Protein AF-N6YD14-F1 (afdb_monomer_lite)

Sequence (129 aa):
MRGLDFERAAQAQRPDPNRVDIACFVGFVARREGALPAAVRAELARARWTDGPWARPAAELETLLQLPVTVDNWTAFDALFAWETRPLGTAAGRCASTLGAAVRRFFACGGRRAVIVRCGDPWPHLEAA

Structure (mmCIF, N/CA/C/O backbone):
data_AF-N6YD14-F1
#
_entry.id   AF-N6YD14-F1
#
loop_
_atom_site.group_PDB
_atom_site.id
_atom_site.type_symbol
_atom_site.label_atom_id
_atom_site.label_alt_id
_atom_site.label_comp_id
_atom_site.label_asym_id
_atom_site.label_entity_id
_atom_site.label_seq_id
_atom_site.pdbx_PDB_ins_code
_atom_site.Cartn_x
_atom_site.Cartn_y
_atom_site.Cartn_z
_atom_site.occupancy
_atom_site.B_iso_or_equiv
_atom_site.auth_seq_id
_atom_site.auth_comp_id
_atom_site.auth_asym_id
_atom_site.auth_atom_id
_atom_site.pdbx_PDB_model_num
ATOM 1 N N . MET A 1 1 ? 3.672 -35.712 9.426 1.00 42.41 1 MET A N 1
ATOM 2 C CA . MET A 1 1 ? 4.102 -35.260 8.086 1.00 42.41 1 MET A CA 1
ATOM 3 C C . MET A 1 1 ? 3.508 -33.878 7.854 1.00 42.41 1 MET A C 1
ATOM 5 O O . MET A 1 1 ? 2.292 -33.767 7.878 1.00 42.41 1 MET A O 1
ATOM 9 N N . ARG A 1 2 ? 4.323 -32.822 7.737 1.00 45.06 2 ARG A N 1
ATOM 10 C CA . ARG A 1 2 ? 3.830 -31.489 7.348 1.00 45.06 2 ARG A CA 1
ATOM 11 C C . ARG A 1 2 ? 3.784 -31.463 5.821 1.00 45.06 2 ARG A C 1
ATOM 13 O O . ARG A 1 2 ? 4.836 -31.460 5.194 1.00 45.06 2 ARG A O 1
ATOM 20 N N . GLY A 1 3 ? 2.585 -31.588 5.257 1.00 67.44 3 GLY A N 1
ATOM 21 C CA . GLY A 1 3 ? 2.368 -31.534 3.813 1.00 67.44 3 GLY A CA 1
ATOM 22 C C . GLY A 1 3 ? 2.529 -30.106 3.299 1.00 67.44 3 GLY A C 1
ATOM 23 O O . GLY A 1 3 ? 2.171 -29.158 3.995 1.00 67.44 3 GLY A O 1
ATOM 24 N N . LEU A 1 4 ? 3.099 -29.963 2.105 1.00 73.25 4 LEU A N 1
ATOM 25 C CA . LEU A 1 4 ? 3.047 -28.718 1.347 1.00 73.25 4 LEU A CA 1
ATOM 26 C C . LEU A 1 4 ? 1.687 -28.657 0.654 1.00 73.25 4 LEU A C 1
ATOM 28 O O . LEU A 1 4 ? 1.311 -29.623 -0.011 1.00 73.25 4 LEU A O 1
ATOM 32 N N . ASP A 1 5 ? 0.976 -27.546 0.824 1.00 76.12 5 ASP A N 1
ATOM 33 C CA . ASP A 1 5 ? -0.262 -27.271 0.101 1.00 76.12 5 ASP A CA 1
ATOM 34 C C . ASP A 1 5 ? 0.040 -26.325 -1.065 1.00 76.12 5 ASP A C 1
ATOM 36 O O . ASP A 1 5 ? 0.754 -25.330 -0.904 1.00 76.12 5 ASP A O 1
ATOM 40 N N . PHE A 1 6 ? -0.446 -26.672 -2.252 1.00 77.62 6 PHE A N 1
ATOM 41 C CA . PHE A 1 6 ? -0.204 -25.919 -3.478 1.00 77.62 6 PHE A CA 1
ATOM 42 C C . PHE A 1 6 ? -1.525 -25.342 -3.966 1.00 77.62 6 PHE A C 1
ATOM 44 O O . PHE A 1 6 ? -2.333 -26.032 -4.585 1.00 77.62 6 PHE A O 1
ATOM 51 N N . GLU A 1 7 ? -1.719 -24.048 -3.742 1.00 80.19 7 GLU A N 1
ATOM 52 C CA . GLU A 1 7 ? -2.855 -23.325 -4.298 1.00 80.19 7 GLU A CA 1
ATOM 53 C C . GLU A 1 7 ? -2.504 -22.733 -5.666 1.00 80.19 7 GLU A C 1
ATOM 55 O O . GLU A 1 7 ? -1.411 -22.204 -5.897 1.00 80.19 7 GLU A O 1
ATOM 60 N N . ARG A 1 8 ? -3.451 -22.805 -6.606 1.00 73.94 8 ARG A N 1
ATOM 61 C CA . ARG A 1 8 ? -3.301 -22.177 -7.919 1.00 73.94 8 ARG A CA 1
ATOM 62 C C . ARG A 1 8 ? -3.323 -20.658 -7.738 1.00 73.94 8 ARG A C 1
ATOM 64 O O . ARG A 1 8 ? -4.385 -20.069 -7.559 1.00 73.94 8 ARG A O 1
ATOM 71 N N . ALA A 1 9 ? -2.157 -20.023 -7.840 1.00 68.25 9 ALA A N 1
ATOM 72 C CA . ALA A 1 9 ? -2.068 -18.569 -7.883 1.00 68.25 9 ALA A CA 1
ATOM 73 C C . ALA A 1 9 ? -2.869 -18.037 -9.082 1.00 68.25 9 ALA A C 1
ATOM 75 O O . ALA A 1 9 ? -2.708 -18.513 -10.211 1.00 68.25 9 ALA A O 1
ATOM 76 N N . ALA A 1 10 ? -3.738 -17.053 -8.839 1.00 64.75 10 ALA A N 1
ATOM 77 C CA . ALA A 1 10 ? -4.407 -16.344 -9.919 1.00 64.75 10 ALA A CA 1
ATOM 78 C C . ALA A 1 10 ? -3.342 -15.743 -10.845 1.00 64.75 10 ALA A C 1
ATOM 80 O O . ALA A 1 10 ? -2.378 -15.128 -10.383 1.00 64.75 10 ALA A O 1
ATOM 81 N N . GLN A 1 11 ? -3.497 -15.952 -12.152 1.00 64.94 11 GLN A N 1
ATOM 82 C CA . GLN A 1 11 ? -2.566 -15.410 -13.132 1.00 64.94 11 GLN A CA 1
ATOM 83 C C . GLN A 1 11 ? -2.503 -13.890 -12.968 1.00 64.94 11 GLN A C 1
ATOM 85 O O . GLN A 1 11 ? -3.543 -13.230 -12.962 1.00 64.94 11 GLN A O 1
ATOM 90 N N . ALA A 1 12 ? -1.288 -13.345 -12.845 1.00 61.97 12 ALA A N 1
ATOM 91 C CA . ALA A 1 12 ? -1.082 -11.905 -12.777 1.00 61.97 12 ALA A CA 1
ATOM 92 C C . ALA A 1 12 ? -1.745 -11.260 -13.999 1.00 61.97 12 ALA A C 1
ATOM 94 O O . ALA A 1 12 ? -1.332 -11.480 -15.144 1.00 61.97 12 ALA A O 1
ATOM 95 N N . GLN A 1 13 ? -2.825 -10.520 -13.761 1.00 61.62 13 GLN A N 1
ATOM 96 C CA . GLN A 1 13 ? -3.601 -9.934 -14.838 1.00 61.62 13 GLN A CA 1
ATOM 97 C C . GLN A 1 13 ? -2.747 -8.844 -15.484 1.00 61.62 13 GLN A C 1
ATOM 99 O O . GLN A 1 13 ? -2.287 -7.910 -14.813 1.00 61.62 13 GLN A O 1
ATOM 104 N N . ARG A 1 14 ? -2.506 -8.972 -16.797 1.00 61.28 14 ARG A N 1
ATOM 105 C CA . ARG A 1 14 ? -1.867 -7.896 -17.560 1.00 61.28 14 ARG A CA 1
ATOM 106 C C . ARG A 1 14 ? -2.691 -6.626 -17.318 1.00 61.28 14 ARG A C 1
ATOM 108 O O . ARG A 1 14 ? -3.911 -6.693 -17.483 1.00 61.28 14 ARG A O 1
ATOM 115 N N . PRO A 1 15 ? -2.071 -5.512 -16.884 1.00 59.50 15 PRO A N 1
ATOM 116 C CA . PRO A 1 15 ? -2.777 -4.243 -16.835 1.00 59.50 15 PRO A CA 1
ATOM 117 C C . PRO A 1 15 ? -3.325 -3.979 -18.233 1.00 59.50 15 PRO A C 1
ATOM 119 O O . PRO A 1 15 ? -2.559 -3.920 -19.193 1.00 59.50 15 PRO A O 1
ATOM 122 N N . ASP A 1 16 ? -4.645 -3.901 -18.350 1.00 64.75 16 ASP A N 1
ATOM 123 C CA . ASP A 1 16 ? -5.259 -3.393 -19.565 1.00 64.75 16 ASP A CA 1
ATOM 124 C C . ASP A 1 16 ? -4.942 -1.889 -19.602 1.00 64.75 16 ASP A C 1
ATOM 126 O O . ASP A 1 16 ? -5.233 -1.190 -18.628 1.00 64.75 16 ASP A O 1
ATOM 130 N N . PRO A 1 17 ? -4.273 -1.397 -20.659 1.00 64.06 17 PRO A N 1
ATOM 131 C CA . PRO A 1 17 ? -3.823 -0.011 -20.740 1.00 64.06 17 PRO A CA 1
ATOM 132 C C . PRO A 1 17 ? -4.975 1.005 -20.685 1.00 64.06 17 PRO A C 1
ATOM 134 O O . PRO A 1 17 ? -4.725 2.168 -20.390 1.00 64.06 17 PRO A O 1
ATOM 137 N N . ASN A 1 18 ? -6.223 0.574 -20.907 1.00 61.66 18 ASN A N 1
ATOM 138 C CA . ASN A 1 18 ? -7.425 1.399 -20.792 1.00 61.66 18 ASN A CA 1
ATOM 139 C C . ASN A 1 18 ? -8.151 1.235 -19.443 1.00 61.66 18 ASN A C 1
ATOM 141 O O . ASN A 1 18 ? -9.225 1.806 -19.245 1.00 61.66 18 ASN A O 1
ATOM 145 N N . ARG A 1 19 ? -7.599 0.466 -18.493 1.00 66.50 19 ARG A N 1
ATOM 146 C CA . ARG A 1 19 ? -8.146 0.375 -17.131 1.00 66.50 19 ARG A CA 1
ATOM 147 C C . ARG A 1 19 ? -7.863 1.666 -16.375 1.00 66.50 19 ARG A C 1
ATOM 149 O O . ARG A 1 19 ? -6.757 1.911 -15.904 1.00 66.50 19 ARG A O 1
ATOM 156 N N . VAL A 1 20 ? -8.910 2.464 -16.228 1.00 66.88 20 VAL A N 1
ATOM 157 C CA . VAL A 1 20 ? -8.907 3.738 -15.494 1.00 66.88 20 VAL A CA 1
ATOM 158 C C . VAL A 1 20 ? -9.196 3.590 -13.991 1.00 66.88 20 VAL A C 1
ATOM 160 O O . VAL A 1 20 ? -9.275 4.582 -13.279 1.00 66.88 20 VAL A O 1
ATOM 163 N N . ASP A 1 21 ? -9.351 2.368 -13.478 1.00 75.12 21 ASP A N 1
ATOM 164 C CA . ASP A 1 21 ? -9.751 2.053 -12.094 1.00 75.12 21 ASP A CA 1
ATOM 165 C C . ASP A 1 21 ? -8.571 1.659 -11.175 1.00 75.12 21 ASP A C 1
ATOM 167 O O . ASP A 1 21 ? -8.765 0.974 -10.167 1.00 75.12 21 ASP A O 1
ATOM 171 N N . ILE A 1 22 ? -7.340 2.072 -11.503 1.00 86.06 22 ILE A N 1
ATOM 172 C CA . ILE A 1 22 ? -6.179 1.887 -10.620 1.00 86.06 22 ILE A CA 1
ATOM 173 C C . ILE A 1 22 ? -6.117 3.052 -9.631 1.00 86.06 22 ILE A C 1
ATOM 175 O O . ILE A 1 22 ? -5.760 4.173 -9.989 1.00 86.06 22 ILE A O 1
ATOM 179 N N . ALA A 1 23 ? -6.436 2.781 -8.367 1.00 91.94 23 ALA A N 1
ATOM 180 C CA . ALA A 1 23 ? -6.354 3.784 -7.311 1.00 91.94 23 ALA A CA 1
ATOM 181 C C . ALA A 1 23 ? -4.905 3.986 -6.835 1.00 91.94 23 ALA A C 1
ATOM 183 O O . ALA A 1 23 ? -4.155 3.023 -6.671 1.00 91.94 23 ALA A O 1
ATOM 184 N N . CYS A 1 24 ? -4.523 5.234 -6.559 1.00 95.88 24 CYS A N 1
ATOM 185 C CA . CYS A 1 24 ? -3.273 5.570 -5.879 1.00 95.88 24 CYS A CA 1
ATOM 186 C C . CYS A 1 24 ? -3.582 6.014 -4.444 1.00 95.88 24 CYS A C 1
ATOM 188 O O . CYS A 1 24 ? -4.251 7.027 -4.239 1.00 95.88 24 CYS A O 1
ATOM 190 N N . PHE A 1 25 ? -3.107 5.257 -3.456 1.00 97.94 25 PHE A N 1
ATOM 191 C CA . PHE A 1 25 ? -3.239 5.589 -2.040 1.00 97.94 25 PHE A CA 1
ATOM 192 C C . PHE A 1 25 ? -1.904 6.094 -1.505 1.00 97.94 25 PHE A C 1
ATOM 194 O O . PHE A 1 25 ? -0.912 5.365 -1.485 1.00 97.94 25 PHE A O 1
ATOM 201 N N . VAL A 1 26 ? -1.899 7.335 -1.025 1.00 98.31 26 VAL A N 1
ATOM 202 C CA . VAL A 1 26 ? -0.727 7.986 -0.435 1.00 98.31 26 VAL A CA 1
ATOM 203 C C . VAL A 1 26 ? -1.048 8.337 1.011 1.00 98.31 26 VAL A C 1
ATOM 205 O O . VAL A 1 26 ? -2.077 8.955 1.284 1.00 98.31 26 VAL A O 1
ATOM 208 N N . GLY A 1 27 ? -0.197 7.932 1.952 1.00 97.44 27 GLY A N 1
ATOM 209 C CA . GLY A 1 27 ? -0.419 8.242 3.362 1.00 97.44 27 GLY A CA 1
ATOM 210 C C . GLY A 1 27 ? 0.389 7.391 4.332 1.00 97.44 27 GLY A C 1
ATOM 211 O O . GLY A 1 27 ? 1.291 6.643 3.955 1.00 97.44 27 GLY A O 1
ATOM 212 N N . PHE A 1 28 ? 0.069 7.528 5.618 1.00 97.94 28 PHE A N 1
ATOM 213 C CA . PHE A 1 28 ? 0.787 6.843 6.688 1.00 97.94 28 PHE A CA 1
ATOM 214 C C . PHE A 1 28 ? 0.270 5.425 6.918 1.00 97.94 28 PHE A C 1
ATOM 216 O O . PHE A 1 28 ? -0.927 5.194 7.116 1.00 97.94 28 PHE A O 1
ATOM 223 N N . VAL A 1 29 ? 1.199 4.476 6.941 1.00 98.06 29 VAL A N 1
ATOM 224 C CA . VAL A 1 29 ? 0.942 3.074 7.254 1.00 98.06 29 VAL A CA 1
ATOM 225 C C . VAL A 1 29 ? 2.247 2.423 7.699 1.00 98.06 29 VAL A C 1
ATOM 227 O O . VAL A 1 29 ? 3.300 2.678 7.117 1.00 98.06 29 VAL A O 1
ATOM 230 N N . ALA A 1 30 ? 2.196 1.593 8.736 1.00 97.62 30 ALA A N 1
ATOM 231 C CA . ALA A 1 30 ? 3.388 0.901 9.200 1.00 97.62 30 ALA A CA 1
ATOM 232 C C . ALA A 1 30 ? 3.824 -0.179 8.201 1.00 97.62 30 ALA A C 1
ATOM 234 O O . ALA A 1 30 ? 2.997 -0.822 7.548 1.00 97.62 30 ALA A O 1
ATOM 235 N N . ARG A 1 31 ? 5.135 -0.388 8.076 1.00 97.44 31 ARG A N 1
ATOM 236 C CA . ARG A 1 31 ? 5.708 -1.504 7.313 1.00 97.44 31 ARG A CA 1
ATOM 237 C C . ARG A 1 31 ? 5.692 -2.747 8.205 1.00 97.44 31 ARG A C 1
ATOM 239 O O . ARG A 1 31 ? 6.167 -2.689 9.333 1.00 97.44 31 ARG A O 1
ATOM 246 N N . ARG A 1 32 ? 5.149 -3.864 7.713 1.00 97.00 32 ARG A N 1
ATOM 247 C CA . ARG A 1 32 ? 5.243 -5.152 8.417 1.00 97.00 32 ARG A CA 1
ATOM 248 C C . ARG A 1 32 ? 6.704 -5.624 8.425 1.00 97.00 32 ARG A C 1
ATOM 250 O O . ARG A 1 32 ? 7.431 -5.386 7.467 1.00 97.00 32 ARG A O 1
ATOM 257 N N . GLU A 1 33 ? 7.156 -6.280 9.484 1.00 94.06 33 GLU A N 1
ATOM 258 C CA . GLU A 1 33 ? 8.518 -6.824 9.522 1.00 94.06 33 GLU A CA 1
ATOM 259 C C . GLU A 1 33 ? 8.704 -7.975 8.517 1.00 94.06 33 GLU A C 1
ATOM 261 O O . GLU A 1 33 ? 7.743 -8.628 8.105 1.00 94.06 33 GLU A O 1
ATOM 266 N N . GLY A 1 34 ? 9.955 -8.224 8.124 1.00 92.31 34 GLY A N 1
ATOM 267 C CA . GLY A 1 34 ? 10.333 -9.307 7.214 1.00 92.31 34 GLY A CA 1
ATOM 268 C C . GLY A 1 34 ? 10.836 -8.824 5.854 1.00 92.31 34 GLY A C 1
ATOM 269 O O . GLY A 1 34 ? 10.674 -7.665 5.476 1.00 92.31 34 GLY A O 1
ATOM 270 N N . ALA A 1 35 ? 11.469 -9.730 5.111 1.00 92.00 35 ALA A N 1
ATOM 271 C CA . ALA A 1 35 ? 12.044 -9.420 3.807 1.00 92.00 35 ALA A CA 1
ATOM 272 C C . ALA A 1 35 ? 10.962 -9.091 2.769 1.00 92.00 35 ALA A C 1
ATOM 274 O O . ALA A 1 35 ? 9.890 -9.701 2.757 1.00 92.00 35 ALA A O 1
ATOM 275 N N . LEU A 1 36 ? 11.261 -8.171 1.847 1.00 93.94 36 LEU A N 1
ATOM 276 C CA . LEU A 1 36 ? 10.364 -7.930 0.716 1.00 93.94 36 LEU A CA 1
ATOM 277 C C . LEU A 1 36 ? 10.194 -9.173 -0.169 1.00 93.94 36 LEU A C 1
ATOM 279 O O . LEU A 1 36 ? 11.208 -9.774 -0.556 1.00 93.94 36 LEU A O 1
ATOM 283 N N . PRO A 1 37 ? 8.950 -9.494 -0.583 1.00 94.31 37 PRO A N 1
ATOM 284 C CA . PRO A 1 37 ? 8.692 -10.502 -1.601 1.00 94.31 37 PRO A CA 1
ATOM 285 C C . PRO A 1 37 ? 9.488 -10.226 -2.880 1.00 94.31 37 PRO A C 1
ATOM 287 O O . PRO A 1 37 ? 9.603 -9.081 -3.325 1.00 94.31 37 PRO A O 1
ATOM 290 N N . ALA A 1 38 ? 9.991 -11.289 -3.512 1.00 92.38 38 ALA A N 1
ATOM 291 C CA . ALA A 1 38 ? 10.801 -11.186 -4.728 1.00 92.38 38 ALA A CA 1
ATOM 292 C C . ALA A 1 38 ? 10.083 -10.425 -5.858 1.00 92.38 38 ALA A C 1
ATOM 294 O O . ALA A 1 38 ? 10.715 -9.650 -6.574 1.00 92.38 38 ALA A O 1
ATOM 295 N N . ALA A 1 39 ? 8.760 -10.585 -5.970 1.00 91.31 39 ALA A N 1
ATOM 296 C CA . ALA A 1 39 ? 7.945 -9.866 -6.946 1.00 91.31 39 ALA A CA 1
ATOM 297 C C . ALA 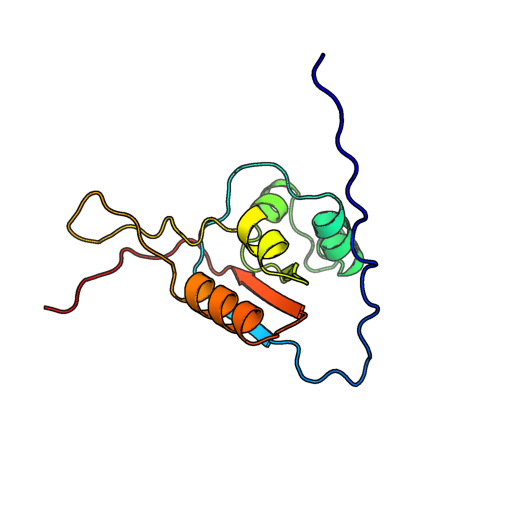A 1 39 ? 8.022 -8.341 -6.760 1.00 91.31 39 ALA A C 1
ATOM 299 O O . ALA A 1 39 ? 8.276 -7.628 -7.726 1.00 91.31 39 ALA A O 1
ATOM 300 N N . VAL A 1 40 ? 7.900 -7.846 -5.521 1.00 94.62 40 VAL A N 1
ATOM 301 C CA . VAL A 1 40 ? 7.988 -6.407 -5.208 1.00 94.62 40 VAL A CA 1
ATOM 302 C C . VAL A 1 40 ? 9.377 -5.866 -5.546 1.00 94.62 40 VAL A C 1
ATOM 304 O O . VAL A 1 40 ? 9.492 -4.822 -6.184 1.00 94.62 40 VAL A O 1
ATOM 307 N N . ARG A 1 41 ? 10.443 -6.601 -5.200 1.00 94.06 41 ARG A N 1
ATOM 308 C CA . ARG A 1 41 ? 11.820 -6.218 -5.570 1.00 94.06 41 ARG A CA 1
ATOM 309 C C . ARG A 1 41 ? 11.997 -6.123 -7.082 1.00 94.06 41 ARG A C 1
ATOM 311 O O . ARG A 1 41 ? 12.593 -5.167 -7.566 1.00 94.06 41 ARG A O 1
ATOM 318 N N . ALA A 1 42 ? 11.470 -7.098 -7.821 1.00 93.62 42 ALA A N 1
ATOM 319 C CA . ALA A 1 42 ? 11.536 -7.109 -9.275 1.00 93.62 42 ALA A CA 1
ATOM 320 C C . ALA A 1 42 ? 10.757 -5.936 -9.893 1.00 93.62 42 ALA A C 1
ATOM 322 O O . ALA A 1 42 ? 11.208 -5.360 -10.880 1.00 93.62 42 ALA A O 1
ATOM 323 N N . GLU A 1 43 ? 9.612 -5.542 -9.327 1.00 93.12 43 GLU A N 1
ATOM 324 C CA . GLU A 1 43 ? 8.887 -4.343 -9.770 1.00 93.12 43 GLU A CA 1
ATOM 325 C C . GLU A 1 43 ? 9.692 -3.065 -9.545 1.00 93.12 43 GLU A C 1
ATOM 327 O O . GLU A 1 43 ? 9.847 -2.275 -10.476 1.00 93.12 43 GLU A O 1
ATOM 332 N N . LEU A 1 44 ? 10.252 -2.889 -8.346 1.00 94.50 44 LEU A N 1
ATOM 333 C CA . LEU A 1 44 ? 11.085 -1.732 -8.017 1.00 94.50 44 LEU A CA 1
ATOM 334 C C . LEU A 1 44 ? 12.316 -1.650 -8.930 1.00 94.50 44 LEU A C 1
ATOM 336 O O . LEU A 1 44 ? 12.646 -0.567 -9.412 1.00 94.50 44 LEU A O 1
ATOM 340 N N . ALA A 1 45 ? 12.943 -2.789 -9.232 1.00 93.50 45 ALA A N 1
ATOM 341 C CA . ALA A 1 45 ? 14.060 -2.861 -10.168 1.00 93.50 45 ALA A CA 1
ATOM 342 C C . ALA A 1 45 ? 13.652 -2.477 -11.599 1.00 93.50 45 ALA A C 1
ATOM 344 O O . ALA A 1 45 ? 14.306 -1.647 -12.227 1.00 93.50 45 ALA A O 1
ATOM 345 N N . ARG A 1 46 ? 12.525 -3.001 -12.106 1.00 93.25 46 ARG A N 1
ATOM 346 C CA . ARG A 1 46 ? 11.984 -2.609 -13.423 1.00 93.25 46 ARG A CA 1
ATOM 347 C C . ARG A 1 46 ? 11.663 -1.117 -13.496 1.00 93.25 46 ARG A C 1
ATOM 349 O O . ARG A 1 46 ? 11.878 -0.501 -14.533 1.00 93.25 46 ARG A O 1
ATOM 356 N N . ALA A 1 47 ? 11.178 -0.543 -12.399 1.00 91.06 47 ALA A N 1
ATOM 357 C CA . ALA A 1 47 ? 10.919 0.886 -12.260 1.00 91.06 47 ALA A CA 1
ATOM 358 C C . ALA A 1 47 ? 12.182 1.713 -11.939 1.00 91.06 47 ALA A C 1
ATOM 360 O O . ALA A 1 47 ? 12.072 2.910 -11.685 1.00 91.06 47 ALA A O 1
ATOM 361 N N . ARG A 1 48 ? 13.378 1.102 -11.992 1.00 94.12 48 ARG A N 1
ATOM 362 C CA . ARG A 1 48 ? 14.690 1.753 -11.834 1.00 94.12 48 ARG A CA 1
ATOM 363 C C . ARG A 1 48 ? 14.934 2.355 -10.443 1.00 94.12 48 ARG A C 1
ATOM 365 O O . ARG A 1 48 ? 15.787 3.226 -10.289 1.00 94.12 48 ARG A O 1
ATOM 372 N N . TRP A 1 49 ? 14.252 1.859 -9.410 1.00 94.31 49 TRP A N 1
ATOM 373 C CA . TRP A 1 49 ? 14.500 2.247 -8.013 1.00 94.31 49 TRP A CA 1
ATOM 374 C C . TRP A 1 49 ? 15.730 1.563 -7.396 1.00 94.31 49 TRP A C 1
ATOM 376 O O . TRP A 1 49 ? 16.153 1.941 -6.306 1.00 94.31 49 TRP A O 1
ATOM 386 N N . TH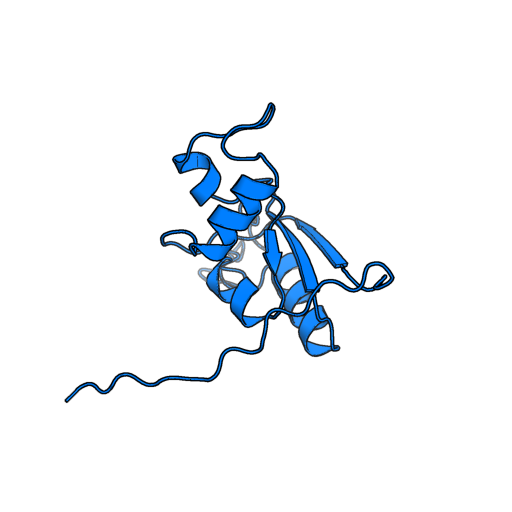R A 1 50 ? 16.315 0.568 -8.069 1.00 92.62 50 THR A N 1
ATOM 387 C CA . THR A 1 50 ? 17.525 -0.140 -7.606 1.00 92.62 50 THR A CA 1
ATOM 388 C C . THR A 1 50 ? 18.812 0.357 -8.263 1.00 92.62 50 THR A C 1
ATOM 390 O O . THR A 1 50 ? 19.872 0.264 -7.659 1.00 92.62 50 THR A O 1
ATOM 393 N N . ASP A 1 51 ? 18.738 0.844 -9.503 1.00 90.94 51 ASP A N 1
ATOM 394 C CA . ASP A 1 51 ? 19.897 1.138 -10.364 1.00 90.94 51 ASP A CA 1
ATOM 395 C C . ASP A 1 51 ? 19.696 2.383 -11.262 1.00 90.94 51 ASP A C 1
ATOM 397 O O . ASP A 1 51 ? 20.441 2.616 -12.216 1.00 90.94 51 ASP A O 1
ATOM 401 N N . GLY A 1 52 ? 18.646 3.172 -11.019 1.00 90.69 52 GLY A N 1
ATOM 402 C CA . GLY A 1 52 ? 18.347 4.413 -11.735 1.00 90.69 52 GLY A CA 1
ATOM 403 C C . GLY A 1 52 ? 18.839 5.685 -11.035 1.00 90.69 52 GLY A C 1
ATOM 404 O O . GLY A 1 52 ? 19.493 5.623 -9.998 1.00 90.69 52 GLY A O 1
ATOM 405 N N . PRO A 1 53 ? 18.482 6.869 -11.565 1.00 89.94 53 PRO A N 1
ATOM 406 C CA . PRO A 1 53 ? 18.861 8.157 -10.972 1.00 89.94 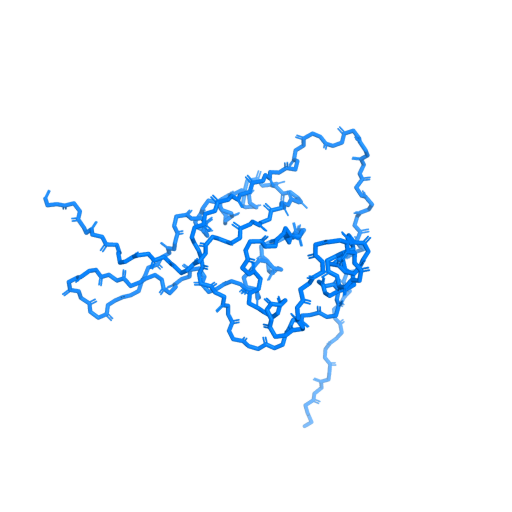53 PRO A CA 1
ATOM 407 C C . PRO A 1 53 ? 18.242 8.396 -9.585 1.00 89.94 53 PRO A C 1
ATOM 409 O O . PRO A 1 53 ? 18.745 9.214 -8.823 1.00 89.94 53 PRO A O 1
ATOM 412 N N . TRP A 1 54 ? 17.176 7.665 -9.246 1.00 87.69 54 TRP A N 1
ATOM 413 C CA . TRP A 1 54 ? 16.549 7.656 -7.920 1.00 87.69 54 TRP A CA 1
ATOM 414 C C . TRP A 1 54 ? 16.838 6.363 -7.149 1.00 87.69 54 TRP A C 1
ATOM 416 O O . TRP A 1 54 ? 16.058 5.988 -6.270 1.00 87.69 54 TRP A O 1
ATOM 426 N N . ALA A 1 55 ? 17.911 5.649 -7.512 1.00 92.75 55 ALA A N 1
ATOM 427 C CA . ALA A 1 55 ? 18.304 4.421 -6.839 1.00 92.75 55 ALA A CA 1
ATOM 428 C C . ALA A 1 55 ? 18.485 4.654 -5.340 1.00 92.75 55 ALA A C 1
ATOM 430 O O . ALA A 1 55 ? 19.045 5.667 -4.918 1.00 92.75 55 ALA A O 1
ATOM 431 N N . ARG A 1 56 ? 18.028 3.691 -4.542 1.00 92.56 56 ARG A N 1
ATOM 432 C CA . ARG A 1 56 ? 18.186 3.714 -3.087 1.00 92.56 56 ARG A CA 1
ATOM 433 C C . ARG A 1 56 ? 18.968 2.497 -2.602 1.00 92.56 56 ARG A C 1
ATOM 435 O O . ARG A 1 56 ? 18.885 1.437 -3.230 1.00 92.56 56 ARG A O 1
ATOM 442 N N . PRO A 1 57 ? 19.693 2.607 -1.475 1.00 93.69 57 PRO A N 1
ATOM 443 C CA . PRO A 1 57 ? 20.319 1.461 -0.830 1.00 93.69 57 PRO A CA 1
ATOM 444 C C . PRO A 1 57 ? 19.309 0.341 -0.559 1.00 93.69 57 PRO A C 1
ATOM 446 O O . PRO A 1 57 ? 18.155 0.599 -0.220 1.00 93.69 57 PRO A O 1
ATOM 449 N N . ALA A 1 58 ? 19.754 -0.917 -0.628 1.00 91.69 58 ALA A N 1
ATOM 450 C CA . ALA A 1 58 ? 18.882 -2.075 -0.413 1.00 91.69 58 ALA A CA 1
ATOM 451 C C . ALA A 1 58 ? 18.132 -2.020 0.932 1.00 91.69 58 ALA A C 1
ATOM 453 O O . ALA A 1 58 ? 16.950 -2.349 0.987 1.00 91.69 58 ALA A O 1
ATOM 454 N N . ALA A 1 59 ? 18.791 -1.536 1.991 1.00 93.19 59 ALA A N 1
ATOM 455 C CA . ALA A 1 59 ? 18.175 -1.357 3.304 1.00 93.19 59 ALA A CA 1
ATOM 456 C C . ALA A 1 59 ? 17.012 -0.348 3.286 1.00 93.19 59 ALA A C 1
ATOM 458 O O . ALA A 1 59 ? 16.003 -0.569 3.948 1.00 93.19 59 ALA A O 1
ATOM 459 N N . GLU A 1 60 ? 17.111 0.729 2.501 1.00 94.25 60 GLU A N 1
ATOM 460 C CA . GLU A 1 60 ? 16.023 1.700 2.352 1.00 94.25 60 GLU A CA 1
ATOM 461 C C . GLU A 1 60 ? 14.862 1.130 1.540 1.00 94.25 60 GLU A C 1
ATOM 463 O O . GLU A 1 60 ? 13.702 1.392 1.868 1.00 94.25 60 GLU A O 1
ATOM 468 N N . LEU A 1 61 ? 15.152 0.309 0.524 1.00 94.81 61 LEU A N 1
ATOM 469 C CA . LEU A 1 61 ? 14.116 -0.373 -0.251 1.00 94.81 61 LEU A CA 1
ATOM 470 C C . LEU A 1 61 ? 13.242 -1.257 0.647 1.00 94.81 61 LEU A C 1
ATOM 472 O O . LEU A 1 61 ? 12.022 -1.202 0.513 1.00 94.81 61 LEU A O 1
ATOM 476 N N . GLU A 1 62 ? 13.822 -1.983 1.615 1.00 95.19 62 GLU A N 1
ATOM 477 C CA . GLU A 1 62 ? 13.061 -2.819 2.568 1.00 95.19 62 GLU A CA 1
ATOM 478 C C . GLU A 1 62 ? 11.978 -2.053 3.336 1.00 95.19 62 GLU A C 1
ATOM 480 O O . GLU A 1 62 ? 10.936 -2.618 3.689 1.00 95.19 62 GLU A O 1
ATOM 485 N N . THR A 1 63 ? 12.215 -0.764 3.594 1.00 96.31 63 THR A N 1
ATOM 486 C CA . THR A 1 63 ? 11.295 0.082 4.363 1.00 96.31 63 THR A CA 1
ATOM 487 C C . THR A 1 63 ? 10.032 0.448 3.582 1.00 96.31 63 THR A C 1
ATOM 489 O O . THR A 1 63 ? 9.040 0.872 4.186 1.00 96.31 63 THR A O 1
ATOM 492 N N . LEU A 1 64 ? 10.072 0.333 2.246 1.00 97.50 64 LEU A N 1
ATOM 493 C CA . LEU A 1 64 ? 9.050 0.821 1.313 1.00 97.50 64 LEU A CA 1
ATOM 494 C C . LEU A 1 64 ? 8.683 2.303 1.502 1.00 97.50 64 LEU A C 1
ATOM 496 O O . LEU A 1 64 ? 7.630 2.751 1.048 1.00 97.50 64 LEU A O 1
ATOM 500 N N . LEU A 1 65 ? 9.524 3.079 2.190 1.00 97.19 65 LEU A N 1
ATOM 501 C CA . LEU A 1 65 ? 9.250 4.477 2.484 1.00 97.19 65 LEU A CA 1
ATOM 502 C C . LEU A 1 65 ? 9.301 5.292 1.192 1.00 97.19 65 LEU A C 1
ATOM 504 O O . LEU A 1 65 ? 10.329 5.333 0.529 1.00 97.19 65 LEU A O 1
ATOM 508 N N . GLN A 1 66 ? 8.207 5.966 0.842 1.00 96.25 66 GLN A N 1
ATOM 509 C CA . GLN A 1 66 ? 8.076 6.788 -0.366 1.00 96.25 66 GLN A CA 1
ATOM 510 C C . GLN A 1 66 ? 8.368 6.031 -1.674 1.00 96.25 66 GLN A C 1
ATOM 512 O O . GLN A 1 66 ? 8.777 6.642 -2.661 1.00 96.25 66 GLN A O 1
ATOM 517 N N .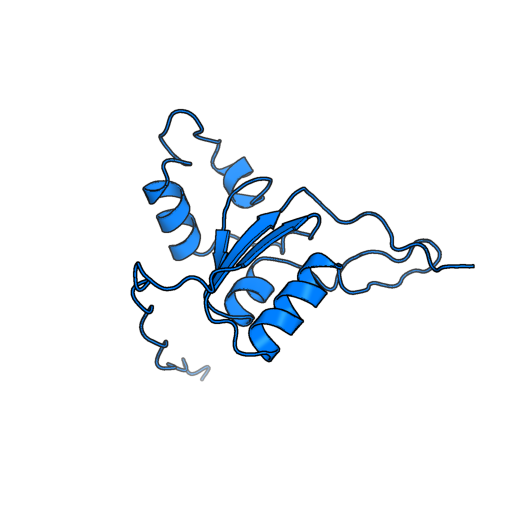 LEU A 1 67 ? 8.179 4.710 -1.684 1.00 96.56 67 LEU A N 1
ATOM 518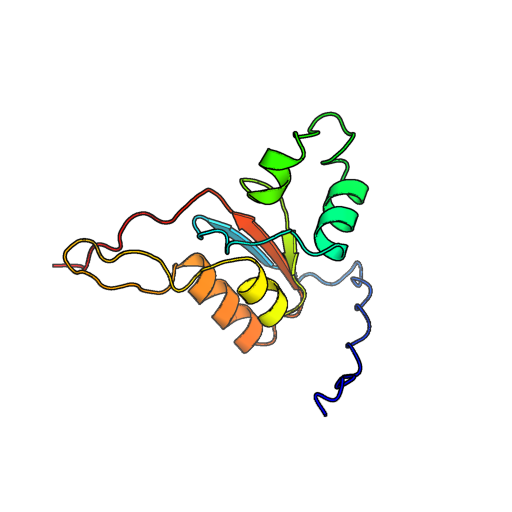 C CA . LEU A 1 67 ? 8.289 3.890 -2.887 1.00 96.56 67 LEU A CA 1
ATOM 519 C C . LEU A 1 67 ? 6.888 3.523 -3.385 1.00 96.56 67 LEU A C 1
ATOM 521 O O . LEU A 1 67 ? 6.042 3.152 -2.567 1.00 96.56 67 LEU A O 1
ATOM 525 N N . PRO A 1 68 ? 6.623 3.614 -4.700 1.00 95.88 68 PRO A N 1
ATOM 526 C CA . PRO A 1 68 ? 5.364 3.159 -5.266 1.00 95.88 68 PRO A CA 1
ATOM 527 C C . PRO A 1 68 ? 5.348 1.630 -5.304 1.00 95.88 68 PRO A C 1
ATOM 529 O O . PRO A 1 68 ? 6.175 1.004 -5.966 1.00 95.88 68 PRO A O 1
ATOM 532 N N . VAL A 1 69 ? 4.396 1.029 -4.596 1.00 96.56 69 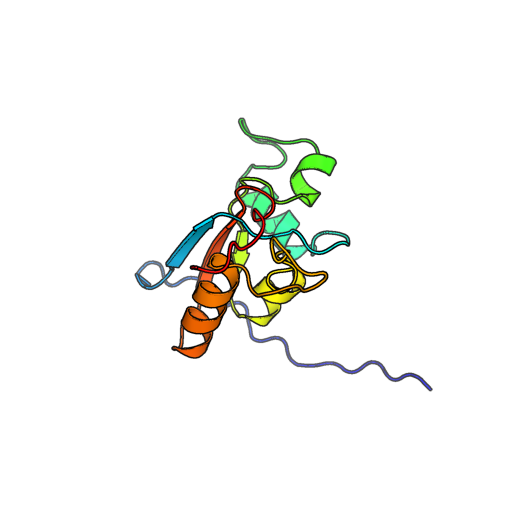VAL A N 1
ATOM 533 C CA . VAL A 1 69 ? 4.220 -0.425 -4.546 1.00 96.56 69 VAL A CA 1
ATOM 534 C C . VAL A 1 69 ? 2.876 -0.794 -5.146 1.00 96.56 69 VAL A C 1
ATOM 536 O O . VAL A 1 69 ? 1.835 -0.362 -4.653 1.00 96.56 69 VAL A O 1
ATOM 539 N N . THR A 1 70 ? 2.888 -1.607 -6.198 1.00 94.88 70 THR A N 1
ATOM 540 C CA . THR A 1 70 ? 1.660 -2.124 -6.805 1.00 94.88 70 THR A CA 1
ATOM 541 C C . THR A 1 70 ? 1.150 -3.322 -6.014 1.00 94.88 70 THR A C 1
ATOM 543 O O . THR A 1 70 ? 1.910 -4.229 -5.677 1.00 94.88 70 THR A O 1
ATOM 546 N N . VAL A 1 71 ? -0.152 -3.351 -5.744 1.00 94.81 71 VAL A N 1
ATOM 547 C CA . VAL A 1 71 ? -0.843 -4.493 -5.141 1.00 94.81 71 VAL A CA 1
ATOM 548 C C . VAL A 1 71 ? -2.098 -4.823 -5.942 1.00 94.81 71 VAL A C 1
ATOM 550 O O . VAL A 1 71 ? -2.868 -3.935 -6.309 1.00 94.81 71 VAL A O 1
ATOM 553 N N . ASP A 1 72 ? -2.315 -6.111 -6.198 1.00 92.81 72 ASP A N 1
ATOM 554 C CA . ASP A 1 72 ? -3.431 -6.599 -7.025 1.00 92.81 72 ASP A CA 1
ATOM 555 C C . ASP A 1 72 ? -4.624 -7.091 -6.192 1.00 92.81 72 ASP A C 1
ATOM 557 O O . ASP A 1 72 ? -5.708 -7.339 -6.713 1.00 92.81 72 ASP A O 1
ATOM 561 N N . ASN A 1 73 ? -4.443 -7.248 -4.882 1.00 92.88 73 ASN A N 1
ATOM 562 C CA . ASN A 1 73 ? -5.485 -7.691 -3.965 1.00 92.88 73 ASN A CA 1
ATOM 563 C C . ASN A 1 73 ? -5.165 -7.273 -2.522 1.00 92.88 73 ASN A C 1
ATOM 565 O O . ASN A 1 73 ? -4.061 -6.818 -2.210 1.00 92.88 73 ASN A O 1
ATOM 569 N N . TRP A 1 74 ? -6.145 -7.469 -1.638 1.00 95.94 74 TRP A N 1
ATOM 570 C CA . TRP A 1 74 ? -6.016 -7.188 -0.209 1.00 95.94 74 TRP A CA 1
ATOM 571 C C . TRP A 1 74 ? -4.886 -7.982 0.461 1.00 95.94 74 TRP A C 1
ATOM 573 O O . TRP A 1 74 ? -4.120 -7.409 1.227 1.00 95.94 74 TRP A O 1
ATOM 583 N N . THR A 1 75 ? -4.735 -9.270 0.146 1.00 96.00 75 THR A N 1
ATOM 584 C CA . THR A 1 75 ? -3.709 -10.135 0.753 1.00 96.00 75 THR A CA 1
ATOM 585 C C . THR A 1 75 ? -2.293 -9.626 0.478 1.00 96.00 75 THR A C 1
ATOM 587 O O . THR A 1 75 ? -1.452 -9.621 1.373 1.00 96.00 75 THR A O 1
ATOM 590 N N . ALA A 1 76 ? -2.026 -9.137 -0.738 1.00 95.69 76 ALA A N 1
ATOM 591 C CA . ALA A 1 76 ? -0.742 -8.541 -1.098 1.00 95.69 76 ALA A CA 1
ATOM 592 C C . ALA A 1 76 ? -0.456 -7.257 -0.301 1.00 95.69 76 ALA A C 1
ATOM 594 O O . ALA A 1 76 ? 0.682 -7.024 0.101 1.00 95.69 76 ALA A O 1
ATOM 595 N N . PHE A 1 77 ? -1.483 -6.443 -0.040 1.00 97.69 77 PHE A N 1
ATOM 596 C CA . PHE A 1 77 ? -1.363 -5.268 0.822 1.00 97.69 77 PHE A CA 1
ATOM 597 C C . PHE A 1 77 ? -1.090 -5.656 2.286 1.00 97.69 77 PHE A C 1
ATOM 599 O O . PHE A 1 77 ? -0.135 -5.160 2.883 1.00 97.69 77 PHE A O 1
ATOM 606 N N . ASP A 1 78 ? -1.888 -6.568 2.843 1.00 97.50 78 ASP A N 1
ATOM 607 C CA . ASP A 1 78 ? -1.821 -7.003 4.247 1.00 97.50 78 ASP A CA 1
ATOM 608 C C . ASP A 1 78 ? -0.490 -7.698 4.597 1.00 97.50 78 ASP A C 1
ATOM 610 O O . ASP A 1 78 ? 0.056 -7.535 5.694 1.00 97.50 78 ASP A O 1
ATOM 614 N N . ALA A 1 79 ? 0.101 -8.402 3.626 1.00 96.56 79 ALA A N 1
ATOM 615 C CA . ALA A 1 79 ? 1.425 -9.007 3.756 1.00 96.56 79 ALA A CA 1
ATOM 616 C C . ALA A 1 79 ? 2.558 -7.971 3.893 1.00 96.56 79 ALA A C 1
ATOM 618 O O . ALA A 1 79 ? 3.595 -8.260 4.493 1.00 96.56 79 ALA A O 1
ATOM 619 N N . LEU A 1 80 ? 2.389 -6.766 3.339 1.00 97.81 80 LEU A N 1
ATOM 620 C CA . LEU A 1 80 ? 3.430 -5.735 3.307 1.00 97.81 80 LEU A CA 1
ATOM 621 C C . LEU A 1 80 ? 3.270 -4.697 4.416 1.00 97.81 80 LEU A C 1
ATOM 623 O O . LEU A 1 80 ? 4.272 -4.212 4.951 1.00 97.81 80 LEU A O 1
ATOM 627 N N . PHE A 1 81 ? 2.039 -4.350 4.774 1.00 98.25 81 PHE A N 1
ATOM 628 C CA . PHE A 1 81 ? 1.755 -3.207 5.631 1.00 98.25 81 PHE A CA 1
ATOM 629 C C . PHE A 1 81 ? 0.984 -3.624 6.884 1.00 98.25 81 PHE A C 1
ATOM 631 O O . PHE A 1 81 ? -0.059 -4.264 6.801 1.00 98.25 81 PHE A O 1
ATOM 638 N N . ALA A 1 82 ? 1.489 -3.219 8.049 1.00 97.81 82 ALA A N 1
ATOM 639 C CA . ALA A 1 82 ? 0.868 -3.450 9.351 1.00 97.81 82 ALA A CA 1
ATOM 640 C C . ALA A 1 82 ? -0.187 -2.362 9.612 1.00 97.81 82 ALA A C 1
ATOM 642 O O . ALA A 1 82 ? -0.022 -1.451 10.425 1.00 97.81 82 ALA A O 1
ATOM 643 N N . TRP A 1 83 ? -1.252 -2.379 8.817 1.00 97.38 83 TRP A N 1
ATOM 644 C CA . TRP A 1 83 ? -2.286 -1.352 8.858 1.00 97.38 83 TRP A CA 1
ATOM 645 C C . TRP A 1 83 ? -3.055 -1.337 10.178 1.00 97.38 83 TRP A C 1
ATOM 647 O O . TRP A 1 83 ? -3.529 -0.288 10.590 1.00 97.38 83 TRP A O 1
ATOM 657 N N . GLU A 1 84 ? -3.162 -2.474 10.847 1.00 96.75 84 GLU A N 1
ATOM 658 C CA . GLU A 1 84 ? -3.873 -2.700 12.099 1.00 96.75 84 GLU A CA 1
ATOM 659 C C . GLU A 1 84 ? -3.102 -2.241 13.346 1.00 96.75 84 GLU A C 1
ATOM 661 O O . GLU A 1 84 ? -3.588 -2.403 14.465 1.00 96.75 84 GLU A O 1
ATOM 666 N N . THR A 1 85 ? -1.893 -1.690 13.182 1.00 95.50 85 THR A N 1
ATOM 667 C CA . THR A 1 85 ? -0.994 -1.377 14.300 1.00 95.50 85 THR A CA 1
ATOM 668 C C . THR A 1 85 ? -0.847 0.111 14.598 1.00 95.50 85 THR A C 1
ATOM 670 O O . THR A 1 85 ? 0.131 0.502 15.237 1.00 95.50 85 THR A O 1
ATOM 673 N N . ARG A 1 86 ? -1.786 0.961 14.163 1.00 95.12 86 ARG A N 1
ATOM 674 C CA . ARG A 1 86 ? -1.759 2.385 14.525 1.00 95.12 86 ARG A CA 1
ATOM 675 C C . ARG A 1 86 ? -1.997 2.534 16.035 1.00 95.12 86 ARG A C 1
ATOM 677 O O . ARG A 1 86 ? -3.008 2.024 16.509 1.00 95.12 86 ARG A O 1
ATOM 684 N N . PRO A 1 87 ? -1.125 3.219 16.794 1.00 93.19 87 PRO A N 1
ATOM 685 C CA . PRO A 1 87 ? -1.313 3.377 18.235 1.00 93.19 87 PRO A CA 1
ATOM 686 C C . PRO A 1 87 ? -2.515 4.276 18.558 1.00 93.19 87 PRO A C 1
ATOM 688 O O . PRO A 1 87 ? -2.795 5.221 17.821 1.00 93.19 87 PRO A O 1
ATOM 691 N N . LEU A 1 88 ? -3.209 4.008 19.665 1.00 92.44 88 LEU A N 1
ATOM 692 C CA . LEU A 1 88 ? -4.177 4.940 20.258 1.00 92.44 88 LEU A CA 1
ATOM 693 C C . LEU A 1 88 ? -3.447 5.921 21.191 1.00 92.44 88 LEU A C 1
ATOM 695 O O . LEU A 1 88 ? -2.491 5.541 21.860 1.00 92.44 88 LEU A O 1
ATOM 699 N N . GLY A 1 89 ? -3.858 7.191 21.216 1.00 83.50 89 GLY A N 1
ATOM 700 C CA . GLY A 1 89 ? -3.124 8.258 21.912 1.00 83.50 89 GLY A CA 1
ATOM 701 C C . GLY A 1 89 ? -3.094 8.148 23.441 1.00 83.50 89 GLY A C 1
ATOM 702 O O . GLY A 1 89 ? -2.130 8.586 24.058 1.00 83.50 89 GLY A O 1
ATOM 703 N N . THR A 1 90 ? -4.124 7.565 24.052 1.00 77.75 90 THR A N 1
ATOM 704 C CA . THR A 1 90 ? -4.324 7.550 25.515 1.00 77.75 90 THR A CA 1
ATOM 705 C C . THR A 1 90 ? -4.374 6.143 26.116 1.00 77.75 90 THR A C 1
ATOM 707 O O . THR A 1 90 ? -4.387 5.999 27.336 1.00 77.75 90 THR A O 1
ATOM 710 N N . ALA A 1 91 ? -4.378 5.097 25.285 1.00 72.12 91 ALA A N 1
ATOM 711 C CA . ALA A 1 91 ? -4.552 3.710 25.706 1.00 72.12 91 ALA A CA 1
ATOM 712 C C . ALA A 1 91 ? -3.538 2.780 25.028 1.00 72.12 91 ALA A C 1
ATOM 714 O O . ALA A 1 91 ? -3.085 3.041 23.916 1.00 72.12 91 ALA A O 1
ATOM 715 N N . ALA A 1 92 ? -3.247 1.635 25.657 1.00 78.69 92 ALA A N 1
ATOM 716 C CA . ALA A 1 92 ? -2.388 0.573 25.113 1.00 78.69 92 ALA A CA 1
ATOM 717 C C . ALA A 1 92 ? -3.048 -0.225 23.959 1.00 78.69 92 ALA A C 1
ATOM 719 O O . ALA A 1 92 ? -2.857 -1.433 23.828 1.00 78.69 92 ALA A O 1
ATOM 720 N N . GLY A 1 93 ? -3.856 0.445 23.137 1.00 88.94 93 GLY A N 1
ATOM 721 C CA . GLY A 1 93 ? -4.602 -0.142 22.032 1.00 88.94 93 GLY A CA 1
ATOM 722 C C . GLY A 1 93 ? -3.976 0.150 20.673 1.00 88.94 93 GLY A C 1
ATOM 723 O O . GLY A 1 93 ? -3.178 1.074 20.498 1.00 88.94 93 GLY A O 1
ATOM 724 N N . ARG A 1 94 ? -4.373 -0.656 19.688 1.00 94.38 94 ARG A N 1
ATOM 725 C CA . ARG A 1 94 ? -4.029 -0.467 18.280 1.00 94.38 94 ARG A CA 1
ATOM 726 C C . ARG A 1 94 ? -5.297 -0.430 17.441 1.00 94.38 94 ARG A C 1
ATOM 728 O O . ARG A 1 94 ? -6.278 -1.095 17.769 1.00 94.38 94 ARG A O 1
ATOM 735 N N . CYS A 1 95 ? -5.274 0.340 16.365 1.00 94.00 95 CYS A N 1
ATOM 736 C CA . CYS A 1 95 ? -6.371 0.443 15.420 1.00 94.00 95 CYS A CA 1
ATOM 737 C C . CYS A 1 95 ? -5.872 0.442 13.973 1.00 94.00 95 CYS A C 1
ATOM 739 O O . CYS A 1 95 ? -4.674 0.469 13.683 1.00 94.00 95 CYS A O 1
ATOM 741 N N . ALA A 1 96 ? -6.826 0.416 13.048 1.00 96.25 96 ALA A N 1
ATOM 742 C CA . ALA A 1 96 ? -6.555 0.557 11.631 1.00 96.25 96 ALA A CA 1
ATOM 743 C C . ALA A 1 96 ? -6.000 1.954 11.301 1.00 96.25 96 ALA A C 1
ATOM 745 O O . ALA A 1 96 ? -6.556 2.976 11.710 1.00 96.25 96 ALA A O 1
ATOM 746 N N . SER A 1 97 ? -4.957 2.024 10.478 1.00 96.69 97 SER A N 1
ATOM 747 C CA . SER A 1 97 ? -4.588 3.254 9.791 1.00 96.69 97 SER A CA 1
ATOM 748 C C . SER A 1 97 ? -5.688 3.637 8.800 1.00 96.69 97 SER A C 1
ATOM 750 O O . SER A 1 97 ? -6.325 2.776 8.186 1.00 96.69 97 SER A O 1
ATOM 752 N N . THR A 1 98 ? -5.904 4.940 8.608 1.00 94.81 98 THR A N 1
ATOM 753 C CA . THR A 1 98 ? -6.899 5.437 7.645 1.00 94.81 98 THR A CA 1
ATOM 754 C C . THR A 1 98 ? -6.598 4.932 6.233 1.00 94.81 98 THR A C 1
ATOM 756 O O . THR A 1 98 ? -7.516 4.531 5.520 1.00 94.81 98 THR A O 1
ATOM 759 N N . LEU A 1 99 ? -5.312 4.873 5.855 1.00 97.44 99 LEU A N 1
ATOM 760 C CA . LEU A 1 99 ? -4.880 4.309 4.577 1.00 97.44 99 LEU A CA 1
ATOM 761 C C . LEU A 1 99 ? -5.281 2.837 4.458 1.00 97.44 99 LEU A C 1
ATOM 763 O O . LEU A 1 99 ? -5.897 2.454 3.470 1.00 97.44 99 LEU A O 1
ATOM 767 N N . GLY A 1 100 ? -4.983 2.016 5.467 1.00 97.50 100 GLY A N 1
ATOM 768 C CA . GLY A 1 100 ? -5.326 0.598 5.428 1.00 97.50 100 GLY A CA 1
ATOM 769 C C . GLY A 1 100 ? -6.828 0.344 5.398 1.00 97.50 100 GLY A C 1
ATOM 770 O O . GLY A 1 100 ? -7.287 -0.495 4.628 1.00 97.50 100 GLY A O 1
ATOM 771 N N . ALA A 1 101 ? -7.611 1.113 6.158 1.00 97.25 101 ALA A N 1
ATOM 772 C CA . ALA A 1 101 ? -9.069 1.043 6.108 1.00 97.25 101 ALA A CA 1
ATOM 773 C C . ALA A 1 101 ? -9.618 1.395 4.710 1.00 97.25 101 ALA A C 1
ATOM 775 O O . ALA A 1 101 ? -10.505 0.701 4.206 1.00 97.25 101 ALA A O 1
ATOM 776 N N . ALA A 1 102 ? -9.064 2.426 4.061 1.00 97.75 102 ALA A N 1
ATOM 777 C CA . ALA A 1 102 ? -9.453 2.832 2.711 1.00 97.75 102 ALA A CA 1
ATOM 778 C C . ALA A 1 102 ? -9.102 1.763 1.664 1.00 97.75 102 ALA A C 1
ATOM 780 O O . ALA A 1 102 ? -9.957 1.388 0.861 1.00 97.75 102 ALA A O 1
ATOM 781 N N . VAL A 1 103 ? -7.886 1.211 1.722 1.00 97.69 103 VAL A N 1
ATOM 782 C CA . VAL A 1 103 ? -7.444 0.124 0.833 1.00 97.69 103 VAL A CA 1
ATOM 783 C C . VAL A 1 103 ? -8.307 -1.124 1.029 1.00 97.69 103 VAL A C 1
ATOM 785 O O . VAL A 1 103 ? -8.759 -1.723 0.051 1.00 97.69 103 VAL A O 1
ATOM 788 N N . ARG A 1 104 ? -8.624 -1.482 2.283 1.00 97.50 104 ARG A N 1
ATOM 789 C CA . ARG A 1 104 ? -9.523 -2.603 2.594 1.00 97.50 104 ARG A CA 1
ATOM 790 C C . ARG A 1 104 ? -10.887 -2.410 1.954 1.00 97.50 104 ARG A C 1
ATOM 792 O O . ARG A 1 104 ? -11.416 -3.331 1.336 1.00 97.50 104 ARG A O 1
ATOM 799 N N . ARG A 1 105 ? -11.460 -1.209 2.087 1.00 97.12 105 ARG A N 1
ATOM 800 C CA . ARG A 1 105 ? -12.763 -0.882 1.502 1.00 97.12 105 ARG A CA 1
ATOM 801 C C . ARG A 1 105 ? -12.723 -0.906 -0.024 1.00 97.12 105 ARG A C 1
ATOM 803 O O . ARG A 1 105 ? -13.653 -1.433 -0.621 1.00 97.12 105 ARG A O 1
ATOM 810 N N . PHE A 1 106 ? -11.663 -0.390 -0.642 1.00 95.50 106 PHE A N 1
ATOM 811 C CA . PHE A 1 106 ? -11.486 -0.406 -2.094 1.00 95.50 106 PHE A CA 1
ATOM 812 C C . PHE A 1 106 ? -11.534 -1.829 -2.663 1.00 95.50 106 PHE A C 1
ATOM 814 O O . PHE A 1 106 ? -12.344 -2.107 -3.547 1.00 95.50 106 PHE A O 1
ATOM 821 N N . PHE A 1 107 ? -10.741 -2.751 -2.111 1.00 94.81 107 PHE A N 1
ATOM 822 C CA . PHE A 1 107 ? -10.751 -4.148 -2.556 1.00 94.81 107 PHE A CA 1
ATOM 823 C C . PHE A 1 107 ? -12.073 -4.856 -2.230 1.00 94.81 107 PHE A C 1
ATOM 825 O O . PHE A 1 107 ? -12.584 -5.604 -3.061 1.00 94.81 107 PHE A O 1
ATOM 832 N N . ALA A 1 108 ? -12.685 -4.567 -1.076 1.00 94.81 108 ALA A N 1
ATOM 833 C CA . ALA A 1 108 ? -14.009 -5.094 -0.732 1.00 94.81 108 ALA A CA 1
ATOM 834 C C . ALA A 1 108 ? -15.126 -4.610 -1.680 1.00 94.81 108 ALA A C 1
ATOM 836 O O . ALA A 1 108 ? -16.137 -5.290 -1.827 1.00 94.81 108 ALA A O 1
ATOM 837 N N . CYS A 1 109 ? -14.951 -3.458 -2.334 1.00 93.69 109 CYS A N 1
ATOM 838 C CA . CYS A 1 109 ? -15.874 -2.918 -3.335 1.00 93.69 109 CYS A CA 1
ATOM 839 C C . CYS A 1 109 ? -15.542 -3.349 -4.778 1.00 93.69 109 CYS A C 1
ATOM 841 O O . CYS A 1 109 ? -16.092 -2.782 -5.719 1.00 93.69 109 CYS A O 1
ATOM 843 N N . GLY A 1 110 ? -14.657 -4.332 -4.973 1.00 88.75 110 GLY A N 1
ATOM 844 C CA . GLY A 1 110 ? -14.321 -4.864 -6.298 1.00 88.75 110 GLY A CA 1
ATOM 845 C C . GLY A 1 110 ? -13.126 -4.199 -6.982 1.00 88.75 110 GLY A C 1
ATOM 846 O O . GLY A 1 110 ? -12.892 -4.457 -8.164 1.00 88.75 110 GLY A O 1
ATOM 847 N N . GLY A 1 111 ? -12.352 -3.379 -6.262 1.00 90.50 111 GLY A N 1
ATOM 848 C CA . GLY A 1 111 ? -11.057 -2.893 -6.734 1.00 90.50 111 GLY A CA 1
ATOM 849 C C . GLY A 1 111 ? -10.123 -4.053 -7.096 1.00 90.50 111 GLY A C 1
ATOM 850 O O . GLY A 1 111 ? -10.133 -5.093 -6.441 1.00 90.50 111 GLY A O 1
ATOM 851 N N . ARG A 1 112 ? -9.329 -3.900 -8.161 1.00 88.81 112 ARG A N 1
ATOM 852 C CA . ARG A 1 112 ? -8.491 -4.993 -8.706 1.00 88.81 112 ARG A CA 1
ATOM 853 C C . ARG A 1 112 ? -6.998 -4.684 -8.773 1.00 88.81 112 ARG A C 1
ATOM 855 O O . ARG A 1 112 ? -6.215 -5.579 -9.060 1.00 88.81 112 ARG A O 1
ATOM 862 N N . ARG A 1 113 ? -6.610 -3.422 -8.594 1.00 91.56 113 ARG A N 1
ATOM 863 C CA . ARG A 1 113 ? -5.211 -2.989 -8.522 1.00 91.56 113 ARG A CA 1
ATOM 864 C C . ARG A 1 113 ? -5.133 -1.628 -7.845 1.00 91.56 113 ARG A C 1
ATOM 866 O O . ARG A 1 113 ? -5.965 -0.762 -8.107 1.00 91.56 113 ARG A O 1
ATOM 873 N N . ALA A 1 114 ? -4.123 -1.445 -7.010 1.00 94.50 114 ALA A N 1
ATOM 874 C CA . ALA A 1 114 ? -3.807 -0.169 -6.395 1.00 94.50 114 ALA A CA 1
ATOM 875 C C . ALA A 1 114 ? -2.293 0.061 -6.361 1.00 94.50 114 ALA A C 1
ATOM 877 O O . ALA A 1 114 ? -1.514 -0.889 -6.282 1.00 94.50 114 ALA A O 1
ATOM 878 N N . VAL A 1 115 ? -1.890 1.328 -6.392 1.00 96.12 115 VAL A N 1
ATOM 879 C CA . VAL A 1 115 ? -0.530 1.769 -6.071 1.00 96.12 115 VAL A CA 1
ATOM 880 C C . VAL A 1 115 ? -0.546 2.344 -4.663 1.00 96.12 115 VAL A C 1
ATOM 882 O O . VAL A 1 115 ? -1.381 3.187 -4.341 1.00 96.12 115 VAL A O 1
ATOM 885 N N . ILE A 1 116 ? 0.370 1.885 -3.820 1.00 98.12 116 ILE A N 1
ATOM 886 C CA . ILE A 1 116 ? 0.503 2.307 -2.429 1.00 98.12 116 ILE A CA 1
ATOM 887 C C . ILE A 1 116 ? 1.806 3.077 -2.280 1.00 98.12 116 ILE A C 1
ATOM 889 O O . ILE A 1 116 ? 2.868 2.574 -2.643 1.00 98.12 116 ILE A O 1
ATOM 893 N N . VAL A 1 117 ? 1.730 4.276 -1.710 1.00 98.12 117 VAL A N 1
ATOM 894 C CA . VAL A 1 117 ? 2.897 5.075 -1.334 1.00 98.12 117 VAL A CA 1
ATOM 895 C C . VAL A 1 117 ? 2.850 5.310 0.170 1.00 98.12 117 VAL A C 1
ATOM 897 O O . VAL A 1 117 ? 2.061 6.112 0.675 1.00 98.12 117 VAL A O 1
ATOM 900 N N . ARG A 1 118 ? 3.711 4.594 0.898 1.00 97.88 118 ARG A N 1
ATOM 901 C CA . ARG A 1 118 ? 3.879 4.763 2.344 1.00 97.88 118 ARG A CA 1
ATOM 902 C C . ARG A 1 118 ? 4.656 6.047 2.627 1.00 97.88 118 ARG A C 1
ATOM 904 O O . ARG A 1 118 ? 5.798 6.183 2.200 1.00 97.88 118 ARG A O 1
ATOM 911 N N . CYS A 1 119 ? 4.088 6.944 3.425 1.00 97.69 119 CYS A N 1
ATOM 912 C CA . CYS A 1 119 ? 4.733 8.198 3.839 1.00 97.69 119 CYS A CA 1
ATOM 913 C C . CYS A 1 119 ? 5.394 8.134 5.226 1.00 97.69 119 CYS A C 1
ATOM 915 O O . CYS A 1 119 ? 5.855 9.153 5.728 1.00 97.69 119 CYS A O 1
ATOM 917 N N . GLY A 1 120 ? 5.441 6.952 5.843 1.00 97.00 120 GLY A N 1
ATOM 918 C CA . GLY A 1 120 ? 5.976 6.729 7.185 1.00 97.00 120 GLY A CA 1
ATOM 919 C C . GLY A 1 120 ? 4.966 6.025 8.082 1.00 97.00 120 GLY A C 1
ATOM 920 O O . GLY A 1 120 ? 3.910 5.582 7.618 1.00 97.00 120 GLY A O 1
ATOM 921 N N . ASP A 1 121 ? 5.296 5.933 9.366 1.00 96.75 121 ASP A N 1
ATOM 922 C CA . ASP A 1 121 ? 4.421 5.327 10.365 1.00 96.75 121 ASP A CA 1
ATOM 923 C C . ASP A 1 121 ? 3.295 6.282 10.781 1.00 96.75 121 ASP A C 1
ATOM 925 O O . ASP A 1 121 ? 3.477 7.503 10.796 1.00 96.75 121 ASP A O 1
ATOM 929 N N . PRO A 1 122 ? 2.098 5.754 11.080 1.00 94.81 122 PRO A N 1
ATOM 930 C CA . PRO A 1 122 ? 0.972 6.584 11.464 1.00 94.81 122 PRO A CA 1
ATOM 931 C C . PRO A 1 122 ? 1.168 7.168 12.864 1.00 94.81 122 PRO A C 1
ATOM 933 O O . PRO A 1 122 ? 1.497 6.458 13.812 1.00 94.81 122 PRO A O 1
ATOM 936 N N . TRP A 1 123 ? 0.870 8.461 12.997 1.00 92.06 123 TRP A N 1
ATOM 937 C CA . TRP A 1 123 ? 0.753 9.121 14.295 1.00 92.06 123 TRP A CA 1
ATOM 938 C C . TRP A 1 123 ? -0.354 8.471 15.137 1.00 92.06 123 TRP A C 1
ATOM 940 O O . TRP A 1 123 ? -1.328 7.954 14.559 1.00 92.06 123 TRP A O 1
ATOM 950 N N . PRO A 1 124 ? -0.266 8.541 16.479 1.00 93.19 124 PRO A N 1
ATOM 951 C CA . PRO A 1 124 ? -1.324 8.051 17.345 1.00 93.19 124 PRO A CA 1
ATOM 952 C C . PRO A 1 124 ? -2.697 8.590 16.944 1.00 93.19 124 PRO A C 1
ATOM 954 O O . PRO A 1 124 ? -2.849 9.748 16.548 1.00 93.19 124 PRO A O 1
ATOM 957 N N . HIS A 1 125 ? -3.705 7.724 16.971 1.00 90.25 125 HIS A N 1
ATOM 958 C CA . HIS A 1 125 ? -5.082 8.151 16.803 1.00 90.25 125 HIS A CA 1
ATOM 959 C C . HIS A 1 125 ? -5.520 8.881 18.067 1.00 90.25 125 HIS A C 1
ATOM 961 O O . HIS A 1 125 ? -5.518 8.307 19.156 1.00 90.25 125 HIS A O 1
ATOM 967 N N . LEU A 1 126 ? -5.862 10.154 17.903 1.00 87.56 126 LEU A N 1
ATOM 968 C CA . LEU A 1 126 ? -6.504 10.946 18.935 1.00 87.56 126 LEU A CA 1
ATOM 969 C C . LEU A 1 126 ? -8.005 10.699 18.810 1.00 87.56 126 LEU A C 1
ATOM 971 O O . LEU A 1 126 ? -8.572 10.934 17.741 1.00 87.56 126 LEU A O 1
ATOM 975 N N . GLU A 1 127 ? -8.622 10.183 19.868 1.00 74.25 127 GLU A N 1
ATOM 976 C CA . GLU A 1 127 ? -10.079 10.122 19.950 1.00 74.25 127 GLU A CA 1
ATOM 977 C C . GLU A 1 127 ? -10.621 11.557 19.955 1.00 74.25 127 GLU A C 1
ATOM 979 O O . GLU A 1 127 ? -10.029 12.453 20.565 1.00 74.25 127 GLU A O 1
ATOM 984 N N . ALA A 1 128 ? -11.706 11.796 19.219 1.00 68.31 128 ALA A N 1
ATOM 985 C CA . ALA A 1 128 ? -12.409 13.066 19.316 1.00 68.31 128 ALA A CA 1
ATOM 986 C C . ALA A 1 128 ? -13.030 13.157 20.717 1.00 68.31 128 ALA A C 1
ATOM 988 O O . ALA A 1 128 ? -13.681 12.205 21.147 1.00 68.31 128 ALA A O 1
ATOM 989 N N . ALA A 1 129 ? -12.764 14.266 21.412 1.00 55.75 129 ALA A N 1
ATOM 990 C CA . ALA A 1 129 ? -13.343 14.574 22.718 1.00 55.75 129 ALA A CA 1
ATOM 991 C C . ALA A 1 129 ? -14.872 14.705 22.655 1.00 55.75 129 ALA A C 1
ATOM 993 O O . ALA A 1 129 ? -15.378 15.164 21.603 1.00 55.75 129 ALA A O 1
#

Foldseek 3Di:
DDDDDDDDDDPPDDPPPPPPQAAEFEEAFAWDDDADDPVQVVVCVVVCCCPHPVDDPPVVVRRLAQPWGKDFALVRVVNTTPQQAAAAPPDRHTGGDPSNVVRVVCRVVPRGMYIYHHNYHDHHDYDDD

Organism: NCBI:txid1234382

Radius of gyration: 16.4 Å; chains: 1; bounding box: 36×50×46 Å

Secondary structure (DSSP, 8-state):
--PPP---PPP-PPPPTT----EEEEE--EEPSSPPPHHHHHHHHHTTTTTSTT---HHHHHTTBT-EEEESSHHHHHHHEEGGGEEBSSSS-EE--HHHHHHHHHHHTT---EEEEE-SSPPPBPPP-

pLDDT: mean 88.72, std 12.31, range [42.41, 98.31]